Protein AF-A0A533WA26-F1 (afdb_monomer)

Solvent-accessible surface area (backbone atoms only — not comparable to full-atom values): 3486 Å² total; per-residue (Å²): 139,88,82,77,47,70,54,100,42,71,65,49,12,41,53,46,22,51,60,56,52,72,75,56,90,59,89,95,66,82,83,81,88,61,83,68,66,58,45,76,61,52,48,56,52,34,43,77,72,63,78,49,133

Sequence (53 aa):
LVVTGSGSTTVEAREQAYRRVANIMIPNMFYRTDIGSGWVRDSDLLLSYGYLQ

Secondary structure (DSSP, 8-state):
-------SSHHHHHHHHHHHHHT---TT------TTTTHHHHHHHHHHTT---

Radius of gyration: 13.8 Å; Cα contacts (8 Å, |Δi|>4): 30; chains: 1; bounding box: 26×18×39 Å

Structure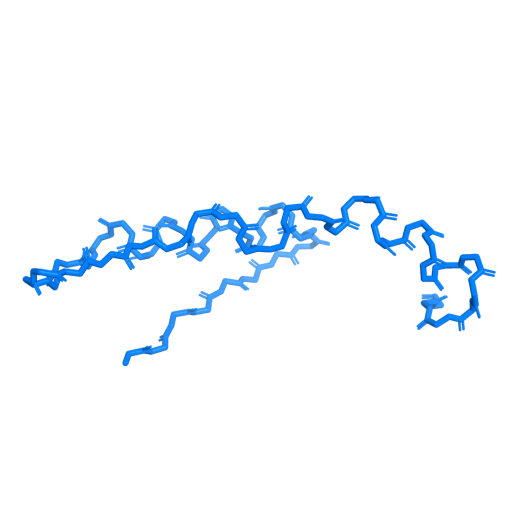 (mmCIF, N/CA/C/O backbone):
data_AF-A0A533WA26-F1
#
_entry.id   AF-A0A533WA26-F1
#
loop_
_atom_site.group_PDB
_atom_site.id
_atom_site.type_symbol
_atom_site.label_atom_id
_atom_site.label_alt_id
_atom_site.label_comp_id
_atom_site.label_asym_id
_atom_site.label_entity_id
_atom_site.label_seq_id
_atom_site.pdbx_PDB_ins_code
_atom_site.Cartn_x
_atom_site.Cartn_y
_atom_site.Cartn_z
_atom_site.occupancy
_atom_site.B_iso_or_equiv
_atom_site.auth_seq_id
_atom_site.auth_comp_id
_atom_site.auth_asym_id
_atom_site.auth_atom_id
_atom_site.pdbx_PDB_model_num
ATOM 1 N N . LEU A 1 1 ? -15.789 0.186 6.201 1.00 85.44 1 LEU A N 1
ATOM 2 C CA . LEU A 1 1 ? -14.959 1.411 6.214 1.00 85.44 1 LEU A CA 1
ATOM 3 C C . LEU A 1 1 ? -13.931 1.296 5.100 1.00 85.44 1 LEU A C 1
ATOM 5 O O . LEU A 1 1 ? -13.304 0.250 5.006 1.00 85.44 1 LEU A O 1
ATOM 9 N N . VAL A 1 2 ? -13.772 2.331 4.279 1.00 91.62 2 VAL A N 1
ATOM 10 C CA . VAL A 1 2 ? -12.718 2.400 3.259 1.00 91.62 2 VAL A CA 1
ATOM 11 C C . VAL A 1 2 ? -11.842 3.603 3.586 1.00 91.62 2 VAL A C 1
ATOM 13 O O . VAL A 1 2 ? -12.360 4.700 3.771 1.00 91.62 2 VAL A O 1
ATOM 16 N N . VAL A 1 3 ? -10.531 3.388 3.682 1.00 91.50 3 VAL A N 1
ATOM 17 C CA . VAL A 1 3 ? -9.539 4.452 3.869 1.00 91.50 3 VAL A CA 1
ATOM 18 C C . VAL A 1 3 ? -8.556 4.366 2.716 1.00 91.50 3 VAL A C 1
ATOM 20 O O . VAL A 1 3 ? -7.988 3.306 2.464 1.00 91.50 3 VAL A O 1
ATOM 23 N N . THR A 1 4 ? -8.368 5.475 2.013 1.00 94.56 4 THR A N 1
ATOM 24 C CA . THR A 1 4 ? -7.438 5.577 0.888 1.00 94.56 4 THR A CA 1
ATOM 25 C C . THR A 1 4 ? -6.296 6.525 1.230 1.00 94.56 4 THR A C 1
ATOM 27 O O . THR A 1 4 ? -6.428 7.399 2.093 1.00 94.56 4 THR A O 1
ATOM 30 N N . GLY A 1 5 ? -5.164 6.344 0.556 1.00 94.81 5 GLY A N 1
ATOM 31 C CA . GLY A 1 5 ? -4.031 7.260 0.567 1.00 94.81 5 GLY A CA 1
ATOM 32 C C . GLY A 1 5 ? -3.499 7.446 -0.851 1.00 94.81 5 GLY A C 1
ATOM 33 O O . GLY A 1 5 ? -3.642 6.553 -1.683 1.00 94.81 5 GLY A O 1
ATOM 34 N N . SER A 1 6 ? -2.921 8.607 -1.132 1.00 96.88 6 SER A N 1
ATOM 35 C CA . SER A 1 6 ? -2.355 8.972 -2.431 1.00 96.88 6 SER A CA 1
A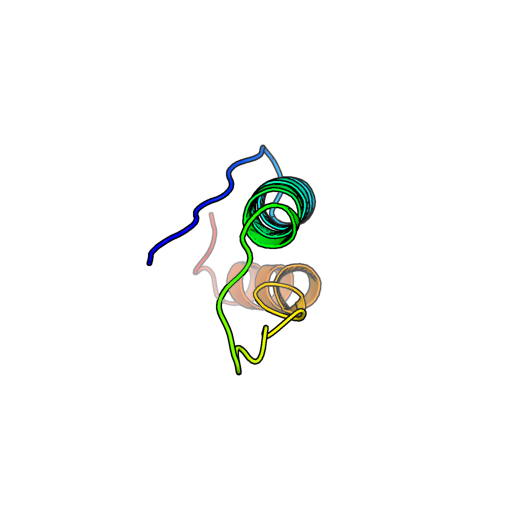TOM 36 C C . SER A 1 6 ? -1.034 9.713 -2.244 1.00 96.88 6 SER A C 1
ATOM 38 O O . SER A 1 6 ? -0.875 10.461 -1.277 1.00 96.88 6 SER A O 1
ATOM 40 N N . GLY A 1 7 ? -0.122 9.539 -3.192 1.00 96.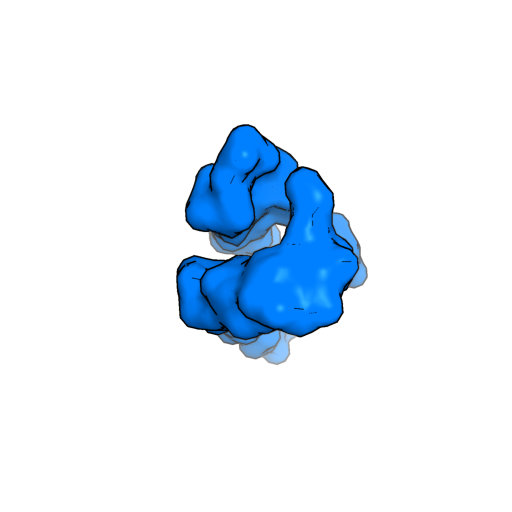81 7 GLY A N 1
ATOM 41 C CA . GLY A 1 7 ? 1.188 10.182 -3.243 1.00 96.81 7 GLY A CA 1
ATOM 42 C C . GLY A 1 7 ? 1.844 9.924 -4.597 1.00 96.81 7 GLY A C 1
ATOM 43 O O . GLY A 1 7 ? 1.321 9.138 -5.389 1.00 96.81 7 GLY A O 1
ATOM 44 N N . SER A 1 8 ? 2.972 10.576 -4.858 1.00 95.94 8 SER A N 1
ATOM 45 C CA . SER A 1 8 ? 3.757 10.383 -6.084 1.00 95.94 8 SER A CA 1
ATOM 46 C C . SER A 1 8 ? 4.471 9.032 -6.091 1.00 95.94 8 SER A C 1
ATOM 48 O O . SER A 1 8 ? 4.832 8.520 -7.147 1.00 95.94 8 SER A O 1
ATOM 50 N N . THR A 1 9 ? 4.659 8.434 -4.913 1.00 94.69 9 THR A N 1
ATOM 51 C CA . THR A 1 9 ? 5.195 7.081 -4.754 1.00 94.69 9 THR A CA 1
ATOM 52 C C . THR A 1 9 ? 4.242 6.201 -3.947 1.00 94.69 9 THR A C 1
ATOM 54 O O . THR A 1 9 ? 3.469 6.676 -3.110 1.00 94.69 9 THR A O 1
ATOM 57 N N . THR A 1 10 ? 4.329 4.881 -4.135 1.00 94.56 10 THR A N 1
ATOM 58 C CA . THR A 1 10 ? 3.561 3.918 -3.325 1.00 94.56 10 THR A CA 1
ATOM 59 C C . THR A 1 10 ? 3.904 4.017 -1.836 1.00 94.56 10 THR A C 1
ATOM 61 O O . THR A 1 10 ? 3.040 3.779 -0.993 1.00 94.56 10 THR A O 1
ATOM 64 N N . VAL A 1 11 ? 5.136 4.413 -1.493 1.00 94.88 11 VAL A N 1
ATOM 65 C CA . VAL A 1 11 ? 5.560 4.647 -0.103 1.00 94.88 11 VAL A CA 1
ATOM 66 C C . VAL A 1 11 ? 4.777 5.810 0.507 1.00 94.88 11 VAL A C 1
ATOM 68 O O . VAL A 1 11 ? 4.145 5.635 1.546 1.00 94.88 11 VAL A O 1
ATOM 71 N N . GLU A 1 12 ? 4.722 6.954 -0.175 1.00 96.69 12 GLU A N 1
ATOM 72 C CA . GLU A 1 12 ? 3.954 8.123 0.277 1.00 96.69 12 GLU A CA 1
ATOM 73 C C . GLU A 1 12 ? 2.456 7.810 0.410 1.00 96.69 12 GLU A C 1
ATOM 75 O O . GLU A 1 12 ? 1.819 8.160 1.409 1.00 96.69 12 GLU A O 1
ATOM 80 N N . ALA A 1 13 ? 1.887 7.106 -0.576 1.00 96.69 13 ALA A N 1
ATOM 81 C CA . ALA A 1 13 ? 0.485 6.700 -0.550 1.00 96.69 13 ALA A CA 1
ATOM 82 C C . ALA A 1 13 ? 0.177 5.786 0.652 1.00 96.69 13 ALA A C 1
ATOM 84 O O . ALA A 1 13 ? -0.825 5.992 1.347 1.00 96.69 13 ALA A O 1
ATOM 85 N N . ARG A 1 14 ? 1.060 4.817 0.943 1.00 95.06 14 ARG A N 1
ATOM 86 C CA . ARG A 1 14 ? 0.965 3.940 2.122 1.00 95.06 14 ARG A CA 1
ATOM 87 C C . ARG A 1 14 ? 1.025 4.733 3.418 1.00 95.06 14 ARG A C 1
ATOM 89 O O . ARG A 1 14 ? 0.165 4.548 4.276 1.00 95.06 14 ARG A O 1
ATOM 96 N N . GLU A 1 15 ? 2.013 5.609 3.569 1.00 95.62 15 GLU A N 1
ATOM 97 C CA . GLU A 1 15 ? 2.165 6.425 4.774 1.00 95.62 15 GLU A CA 1
ATOM 98 C C . GLU A 1 15 ? 0.917 7.264 5.046 1.00 95.62 15 GLU A C 1
ATOM 100 O O . GLU A 1 15 ? 0.436 7.309 6.179 1.00 95.62 15 GLU A O 1
ATOM 105 N N . GLN A 1 16 ? 0.345 7.887 4.010 1.00 96.50 16 GLN A N 1
ATOM 106 C CA . GLN A 1 16 ? -0.887 8.655 4.152 1.00 96.50 16 GLN A CA 1
ATOM 107 C C . GLN A 1 16 ? -2.068 7.766 4.575 1.00 96.50 16 GLN A C 1
ATOM 109 O O . GLN A 1 16 ? -2.800 8.131 5.499 1.00 96.50 16 GLN A O 1
ATOM 114 N N . ALA A 1 17 ? -2.257 6.611 3.928 1.00 95.44 17 ALA A N 1
ATOM 115 C CA . ALA A 1 17 ? -3.345 5.687 4.247 1.00 95.44 17 ALA A CA 1
ATOM 116 C C . ALA A 1 17 ? -3.250 5.189 5.697 1.00 95.44 17 ALA A C 1
ATOM 118 O O . ALA A 1 17 ? -4.216 5.296 6.455 1.00 95.44 17 ALA A O 1
ATOM 119 N N . TYR A 1 18 ? -2.075 4.716 6.117 1.00 94.19 18 TYR A N 1
ATOM 120 C CA . TYR A 1 18 ? -1.871 4.186 7.463 1.00 94.19 18 TYR A CA 1
ATOM 121 C C . TYR A 1 18 ? -1.950 5.263 8.543 1.00 94.19 18 TYR A C 1
ATOM 123 O O . TYR A 1 18 ? -2.523 5.011 9.601 1.00 94.19 18 TYR A O 1
ATOM 131 N N . ARG A 1 19 ? -1.486 6.487 8.267 1.00 94.75 19 ARG A N 1
ATOM 132 C CA . ARG A 1 19 ? -1.669 7.628 9.176 1.00 94.75 19 ARG A CA 1
ATOM 133 C C . ARG A 1 19 ? -3.148 7.957 9.391 1.00 94.75 19 ARG A C 1
ATOM 135 O O . ARG A 1 19 ? -3.540 8.285 10.504 1.00 94.75 19 ARG A O 1
ATOM 142 N N . ARG A 1 20 ? -3.984 7.852 8.351 1.00 94.88 20 ARG A N 1
ATOM 143 C CA . ARG A 1 20 ? -5.443 8.033 8.465 1.00 94.88 20 ARG A CA 1
ATOM 144 C C . ARG A 1 20 ? -6.091 6.898 9.257 1.00 94.88 20 ARG A C 1
ATOM 146 O O . ARG A 1 20 ? -6.880 7.180 10.151 1.00 94.88 20 ARG A O 1
ATOM 153 N N . VAL A 1 21 ? -5.733 5.644 8.966 1.00 92.44 21 VAL A N 1
ATOM 154 C CA . VAL A 1 21 ? -6.241 4.462 9.690 1.00 92.44 21 VAL A CA 1
ATOM 155 C C . VAL A 1 21 ? -5.874 4.508 11.175 1.00 92.44 21 VAL A C 1
ATOM 157 O O . VAL A 1 21 ? -6.716 4.188 12.006 1.00 92.44 21 VAL A O 1
ATOM 160 N N . ALA A 1 22 ? -4.665 4.957 11.522 1.00 91.50 22 ALA A N 1
ATOM 161 C CA . ALA A 1 22 ? -4.204 5.060 12.909 1.00 91.50 22 ALA A CA 1
ATOM 162 C C . ALA A 1 22 ? -5.059 6.003 13.778 1.00 91.50 22 ALA A C 1
ATOM 164 O O . ALA A 1 22 ? -5.083 5.855 14.995 1.00 91.50 22 ALA A O 1
ATOM 165 N N . ASN A 1 23 ? -5.791 6.936 13.162 1.00 92.62 23 ASN A N 1
ATOM 166 C CA . ASN A 1 23 ? -6.703 7.847 13.858 1.00 92.62 23 ASN A CA 1
ATOM 167 C C . ASN A 1 23 ? -8.129 7.285 14.008 1.00 92.62 23 ASN A C 1
ATOM 169 O O . ASN A 1 23 ? -9.021 7.993 14.471 1.00 92.62 23 ASN A O 1
ATOM 173 N N . ILE A 1 24 ? -8.373 6.036 13.595 1.00 91.56 24 ILE A N 1
ATOM 174 C CA . ILE A 1 24 ? -9.689 5.397 13.634 1.00 91.56 24 ILE A CA 1
ATOM 175 C C . ILE A 1 24 ? -9.667 4.252 14.649 1.00 91.56 24 ILE A C 1
ATOM 177 O O . ILE A 1 24 ? -8.898 3.299 14.531 1.00 91.56 24 ILE A O 1
ATOM 181 N N . MET A 1 25 ? -10.562 4.322 15.634 1.00 90.88 25 MET A N 1
ATOM 182 C CA . MET A 1 25 ? -10.724 3.294 16.662 1.00 90.88 25 MET A CA 1
ATOM 183 C C . MET A 1 25 ? -11.953 2.442 16.350 1.00 90.88 25 MET A C 1
ATOM 185 O O . MET A 1 25 ? -13.082 2.924 16.419 1.00 90.88 25 MET A O 1
ATOM 189 N N . ILE A 1 26 ? -11.734 1.170 16.015 1.00 90.19 26 ILE A N 1
ATOM 190 C CA . ILE A 1 26 ? -12.798 0.173 15.851 1.00 90.19 26 ILE A CA 1
ATOM 191 C C . ILE A 1 26 ? -12.541 -0.945 16.873 1.00 90.19 26 ILE A C 1
ATOM 193 O O . ILE A 1 26 ? -11.460 -1.540 16.854 1.00 90.19 26 ILE A O 1
ATOM 197 N N . PRO A 1 27 ? -13.484 -1.232 17.789 1.00 93.12 27 PRO A N 1
ATOM 198 C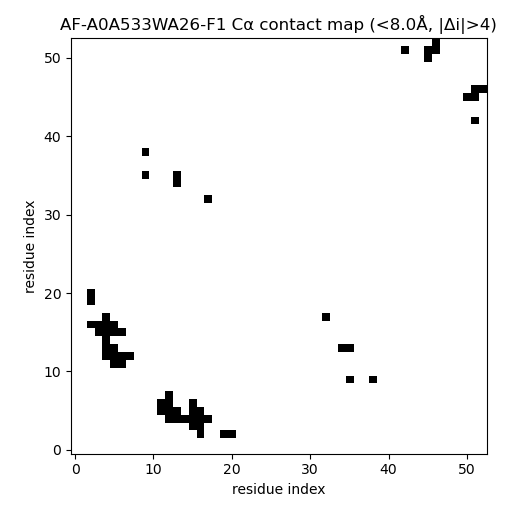 CA . PRO A 1 27 ? -13.330 -2.318 18.754 1.00 93.12 27 PRO A CA 1
ATOM 199 C C . PRO A 1 27 ? -13.088 -3.669 18.068 1.00 93.12 27 PRO A C 1
ATOM 201 O O . PRO A 1 27 ? -13.735 -3.979 17.070 1.00 93.12 27 PRO A O 1
ATOM 204 N N . ASN A 1 28 ? -12.183 -4.481 18.626 1.00 90.56 28 ASN A N 1
ATOM 205 C CA . ASN A 1 28 ? -11.817 -5.813 18.114 1.00 90.56 28 ASN A CA 1
ATOM 206 C C . ASN A 1 28 ? -11.294 -5.829 16.662 1.00 90.56 28 ASN A C 1
ATOM 208 O O . ASN A 1 28 ? -11.375 -6.848 15.977 1.00 90.56 28 ASN A O 1
ATOM 212 N N . MET A 1 29 ? -10.762 -4.704 16.179 1.00 84.62 29 MET A N 1
ATOM 213 C CA . MET A 1 29 ? -10.200 -4.598 14.836 1.00 84.62 29 MET A CA 1
ATOM 214 C C . MET A 1 29 ? -8.778 -5.163 14.774 1.00 84.62 29 MET A C 1
ATOM 216 O O . MET A 1 29 ? -7.941 -4.859 15.623 1.00 84.62 29 MET A O 1
ATOM 220 N N . PHE A 1 30 ? -8.478 -5.904 13.707 1.00 85.12 30 PHE A N 1
ATOM 221 C CA . PHE A 1 30 ? -7.119 -6.306 13.349 1.00 85.12 30 PHE A CA 1
ATOM 222 C C . PHE A 1 30 ? -6.691 -5.574 12.077 1.00 85.12 30 PHE A C 1
ATOM 224 O O . PHE A 1 30 ? -7.291 -5.745 11.015 1.00 85.12 30 PHE A O 1
ATOM 231 N N . TYR A 1 31 ? -5.654 -4.744 12.186 1.00 80.38 31 TYR A N 1
ATOM 232 C CA . TYR A 1 31 ? -5.122 -3.994 11.053 1.00 80.38 31 TYR A CA 1
ATOM 233 C C . TYR A 1 31 ? -4.014 -4.771 10.351 1.00 80.38 31 TYR A C 1
ATOM 235 O O . TYR A 1 31 ? -3.035 -5.187 10.967 1.00 80.38 31 TYR A O 1
ATOM 243 N N . ARG A 1 32 ? -4.141 -4.906 9.032 1.00 86.50 32 ARG A N 1
ATOM 244 C CA . ARG A 1 32 ? -3.074 -5.413 8.171 1.00 86.50 32 ARG A CA 1
ATOM 245 C C . ARG A 1 32 ? -2.130 -4.263 7.790 1.00 86.50 32 ARG A C 1
ATOM 247 O O . ARG A 1 32 ? -2.570 -3.295 7.173 1.00 86.50 32 ARG A O 1
ATOM 254 N N . THR A 1 33 ? -0.847 -4.352 8.146 1.00 86.31 33 THR A N 1
A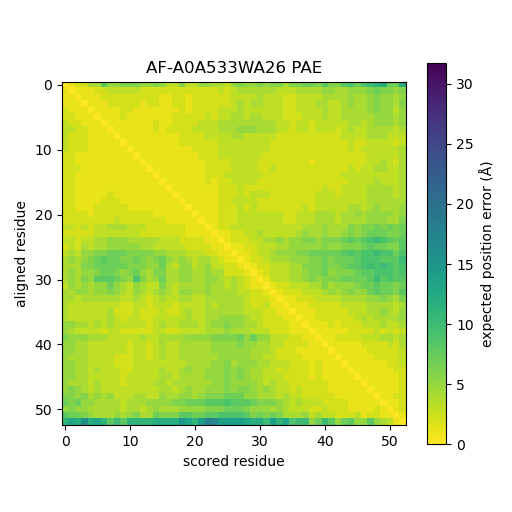TOM 255 C CA . THR A 1 33 ? 0.137 -3.244 8.056 1.00 86.31 33 THR A CA 1
ATOM 256 C C . THR A 1 33 ? 1.110 -3.334 6.870 1.00 86.31 33 THR A C 1
ATOM 258 O O . THR A 1 33 ? 1.944 -2.454 6.654 1.00 86.31 33 THR A O 1
ATOM 261 N N . ASP A 1 34 ? 1.003 -4.379 6.057 1.00 90.62 34 ASP A N 1
ATOM 262 C CA . ASP A 1 34 ? 1.915 -4.692 4.954 1.00 90.62 34 ASP A CA 1
ATOM 263 C C . ASP A 1 34 ? 1.349 -4.351 3.561 1.00 90.62 34 ASP A C 1
ATOM 265 O O . ASP A 1 34 ? 2.059 -4.507 2.574 1.00 90.62 34 ASP A O 1
ATOM 269 N N . ILE A 1 35 ? 0.136 -3.804 3.426 1.00 91.44 35 ILE A N 1
ATOM 270 C CA . ILE A 1 35 ? -0.530 -3.598 2.119 1.00 91.44 35 ILE A CA 1
ATOM 271 C C . ILE A 1 35 ? 0.255 -2.643 1.212 1.00 91.44 35 ILE A C 1
ATOM 273 O O . ILE A 1 35 ? 0.331 -1.442 1.469 1.00 91.44 35 ILE A O 1
ATOM 27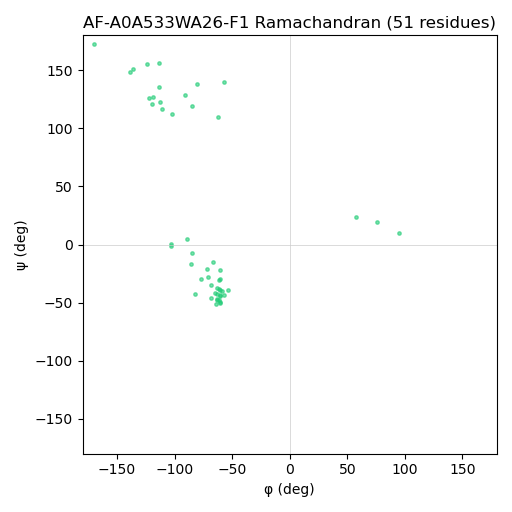7 N N . GLY A 1 36 ? 0.848 -3.176 0.139 1.00 90.88 36 GLY A N 1
ATOM 278 C CA . GLY A 1 36 ? 1.678 -2.435 -0.821 1.00 90.88 36 GLY A CA 1
ATOM 279 C C . GLY A 1 36 ? 3.191 -2.489 -0.557 1.00 90.88 36 GLY A C 1
ATOM 280 O O . GLY A 1 36 ? 3.928 -1.735 -1.180 1.00 90.88 36 GLY A O 1
ATOM 281 N N . SER A 1 37 ? 3.676 -3.331 0.367 1.00 92.44 37 SER A N 1
ATOM 282 C CA . SER A 1 37 ? 5.099 -3.366 0.757 1.00 92.44 37 SER A CA 1
ATOM 283 C C . SER A 1 37 ? 5.926 -4.082 -0.300 1.00 92.44 37 SER A C 1
ATOM 285 O O . SER A 1 37 ? 7.081 -3.737 -0.524 1.00 92.44 37 SER A O 1
ATOM 287 N N . GLY A 1 38 ? 5.295 -5.032 -0.992 1.00 94.25 38 GLY A N 1
ATOM 288 C CA . GLY A 1 38 ? 5.856 -5.730 -2.139 1.00 94.25 38 GLY A CA 1
ATOM 289 C C . GLY A 1 38 ? 6.066 -4.843 -3.361 1.00 94.25 38 GLY A C 1
ATOM 290 O O . GLY A 1 38 ? 6.845 -5.230 -4.222 1.00 94.25 38 GLY A O 1
ATOM 291 N N . TRP A 1 39 ? 5.464 -3.643 -3.421 1.00 94.56 39 TRP A N 1
ATOM 292 C CA . TRP A 1 39 ? 5.494 -2.805 -4.624 1.00 94.56 39 TRP A CA 1
ATOM 293 C C . TRP A 1 39 ? 6.903 -2.548 -5.145 1.00 94.56 39 TRP A C 1
ATOM 295 O O . TRP A 1 39 ? 7.091 -2.602 -6.344 1.00 94.56 39 TRP A O 1
ATOM 305 N N . VAL A 1 40 ? 7.892 -2.337 -4.271 1.00 89.62 40 VAL A N 1
ATOM 306 C CA . VAL A 1 40 ? 9.283 -2.089 -4.694 1.00 89.62 40 VAL A CA 1
ATOM 307 C C . VAL A 1 40 ? 9.844 -3.242 -5.531 1.00 89.62 40 VAL A C 1
ATOM 309 O O . VAL A 1 40 ? 10.534 -3.011 -6.510 1.00 89.62 40 VAL A O 1
ATOM 312 N N . ARG A 1 41 ? 9.540 -4.489 -5.165 1.00 93.81 41 ARG A N 1
ATOM 313 C CA . ARG A 1 41 ? 9.973 -5.670 -5.924 1.00 93.81 41 ARG A CA 1
ATOM 314 C C . ARG A 1 41 ? 9.044 -5.935 -7.103 1.00 93.81 41 ARG A C 1
ATOM 316 O O . ARG A 1 41 ? 9.482 -6.297 -8.191 1.00 93.81 41 ARG A O 1
ATOM 323 N N . ASP A 1 42 ? 7.748 -5.813 -6.859 1.00 95.25 42 ASP A N 1
ATOM 324 C CA . ASP A 1 42 ? 6.730 -6.182 -7.827 1.00 95.25 42 ASP A CA 1
ATOM 325 C C . ASP A 1 42 ? 6.705 -5.174 -8.996 1.00 95.25 42 ASP A C 1
ATOM 327 O O . ASP A 1 42 ? 6.426 -5.576 -10.120 1.00 95.25 42 ASP A O 1
ATOM 331 N N . SER A 1 43 ? 7.086 -3.905 -8.785 1.00 94.75 43 SER A N 1
ATOM 332 C CA . SER A 1 43 ? 7.228 -2.903 -9.850 1.00 94.75 43 SER A CA 1
ATOM 333 C C . SER A 1 43 ? 8.305 -3.281 -10.856 1.00 94.75 43 SER A C 1
ATOM 335 O O . SER A 1 43 ? 8.067 -3.175 -12.055 1.00 94.75 43 SER A O 1
ATOM 337 N N . ASP A 1 44 ? 9.453 -3.777 -10.392 1.00 94.62 44 ASP A N 1
ATOM 338 C CA . ASP A 1 44 ? 10.553 -4.194 -11.269 1.00 94.62 44 ASP A CA 1
ATOM 339 C C . ASP A 1 44 ? 10.137 -5.388 -12.135 1.00 94.62 44 ASP A C 1
ATOM 341 O O . ASP A 1 44 ? 10.387 -5.421 -13.342 1.00 94.62 44 ASP A O 1
ATOM 345 N N . LEU A 1 45 ? 9.429 -6.349 -11.535 1.00 96.75 45 LEU A N 1
ATOM 346 C CA . LEU A 1 45 ? 8.872 -7.491 -12.257 1.00 96.75 45 LEU A CA 1
ATOM 347 C C . LEU A 1 45 ? 7.841 -7.040 -13.297 1.00 96.75 45 LEU A C 1
ATOM 349 O O . LEU A 1 45 ? 7.920 -7.447 -14.455 1.00 96.75 45 LEU A O 1
ATOM 353 N N . LEU A 1 46 ? 6.905 -6.171 -12.915 1.00 96.50 46 LEU A N 1
ATOM 354 C CA . LEU A 1 46 ? 5.875 -5.656 -13.817 1.00 96.50 46 LEU A CA 1
ATOM 355 C C . LEU A 1 46 ? 6.465 -4.835 -14.973 1.00 96.50 46 LEU A C 1
ATO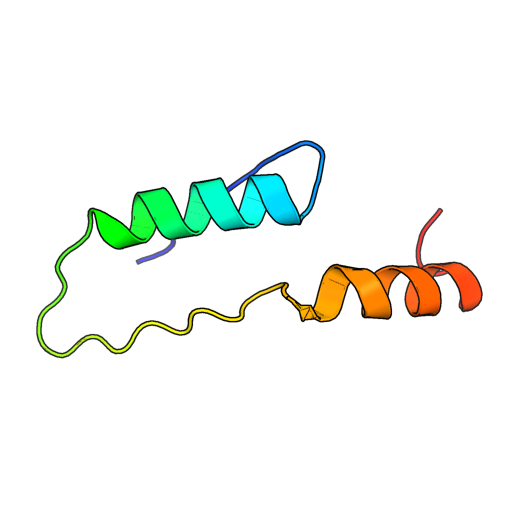M 357 O O . LEU A 1 46 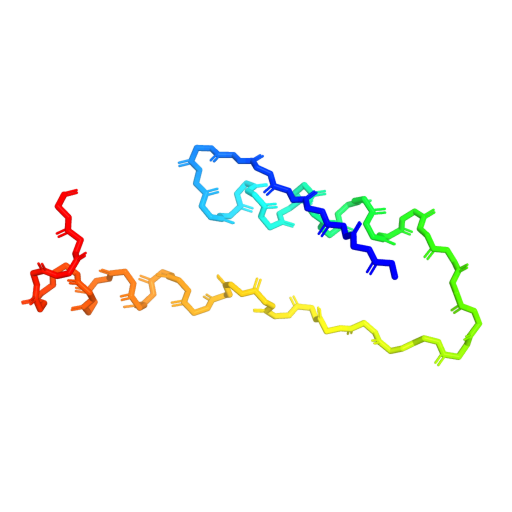? 5.983 -4.964 -16.097 1.00 96.50 46 LEU A O 1
ATOM 361 N N . LEU A 1 47 ? 7.520 -4.051 -14.725 1.00 95.62 47 LEU A N 1
ATOM 362 C CA . LEU A 1 47 ? 8.290 -3.366 -15.767 1.00 95.62 47 LEU A CA 1
ATOM 363 C C . LEU A 1 47 ? 8.939 -4.376 -16.719 1.00 95.62 47 LEU A C 1
ATOM 365 O O . LEU A 1 47 ? 8.782 -4.260 -17.931 1.00 95.62 47 LEU A O 1
ATOM 369 N N . SER A 1 48 ? 9.604 -5.411 -16.190 1.00 96.38 48 SER A N 1
ATOM 370 C CA . SER A 1 48 ? 10.246 -6.449 -17.016 1.00 96.38 48 SER A CA 1
ATOM 371 C C . SER A 1 48 ? 9.259 -7.224 -17.895 1.00 96.38 48 SER A C 1
ATOM 373 O O . SER A 1 48 ? 9.604 -7.654 -18.993 1.00 96.38 48 SER A O 1
ATOM 375 N N . TYR A 1 49 ? 8.019 -7.378 -17.428 1.00 97.00 49 TYR A N 1
ATOM 376 C CA . TYR A 1 49 ? 6.945 -8.040 -18.162 1.00 97.00 49 TYR A CA 1
ATOM 377 C C . TYR A 1 49 ? 6.208 -7.104 -19.131 1.00 97.00 49 TYR A C 1
ATOM 379 O O . TYR A 1 49 ? 5.368 -7.571 -19.896 1.00 97.00 49 TYR A O 1
ATOM 387 N N . GLY A 1 50 ? 6.496 -5.798 -19.105 1.00 96.75 50 GLY A N 1
ATOM 388 C CA . GLY A 1 50 ? 5.833 -4.797 -19.941 1.00 96.75 50 GLY A CA 1
ATOM 389 C C . GLY A 1 50 ? 4.416 -4.423 -19.490 1.00 96.75 50 GLY A C 1
ATOM 390 O O 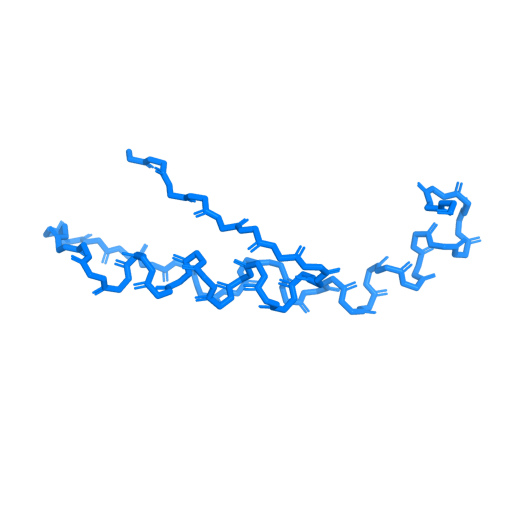. GLY A 1 50 ? 3.647 -3.893 -20.287 1.00 96.75 50 GLY A O 1
ATOM 391 N N . TYR A 1 51 ? 4.051 -4.694 -18.232 1.00 96.75 51 TYR A N 1
ATOM 392 C CA . TYR A 1 51 ? 2.756 -4.298 -17.655 1.00 96.75 51 TYR A CA 1
ATOM 393 C C . TYR A 1 51 ? 2.753 -2.879 -17.075 1.00 96.75 51 TYR A C 1
ATOM 395 O O . TYR A 1 51 ? 1.684 -2.323 -16.823 1.00 96.75 51 TYR A O 1
ATOM 403 N N . LEU A 1 52 ? 3.933 -2.306 -16.844 1.00 92.12 52 LEU A N 1
ATOM 404 C CA . LEU A 1 52 ? 4.117 -0.902 -16.488 1.00 92.12 52 LEU A CA 1
ATOM 405 C C . LEU A 1 52 ? 4.858 -0.205 -17.633 1.00 92.12 52 LEU A C 1
ATOM 407 O O . LEU A 1 52 ? 5.809 -0.770 -18.176 1.00 92.12 52 LEU A O 1
ATOM 411 N N . GLN A 1 53 ? 4.390 0.990 -18.000 1.00 79.38 53 GLN A N 1
ATOM 412 C CA . GLN A 1 53 ? 4.979 1.861 -19.024 1.00 79.38 53 GLN A CA 1
ATOM 413 C C . GLN A 1 53 ? 5.515 3.141 -18.395 1.00 79.38 53 GLN A C 1
ATOM 415 O O . GLN A 1 53 ? 4.863 3.637 -17.446 1.00 79.38 53 GLN A O 1
#

Nearest PDB structures (foldseek):
  4x8w-assembly2_F  TM=7.546E-01  e=2.959E+00  Drosophila melanogaster

Mean predicted aligned error: 3.31 Å

Foldseek 3Di:
DDFWADDPDLVRRLVRRVVVVVVDDDPPDDDDNCVCVCVVVVVVVCVVVVVDD

pLDDT: mean 92.77, std 4.1, range [79.38, 97.0]